Protein AF-A0A0C9Z1J7-F1 (afdb_monomer_lite)

pLDDT: mean 81.44, std 18.55, range [34.88, 98.44]

Secondary structure (DSSP, 8-state):
---------------EEEPPPGGG-PPPEEE-TTTTTS--GGG-PPPPS-TTTTSSSHHHHHHHHHHHHTT--HHHHHHHHHHHHHHHTTS------SHHHHHHHHHHHHHHHS---SSS----

Organism: NCBI:txid765257

Radius of gyration: 31.37 Å; chains: 1; bounding box: 55×45×112 Å

Foldseek 3Di:
DDDDPPPPPPPQAQPDWDDDDPVVPDDIDTHHPVCPPPPDPVPPPDPDPCPQPPDPDPVVSVLVVCCVVVVPDPVRSVVVVVVVVCVVVVVDDDPQDDDVSVVVVVVVVVVVPDPPPPDDDDDD

Sequence (124 aa):
MTAIAASCSTNHPHDFKTEFHPCSKCSTLYQSFEDFGQQNPEHIMAPDSEPWHPFASEGNYIFAMITVEAGLSSTQVDTLLMLVHCIGKGTVSITLVNDAGLHTALDRAASQLTPVSCLFQVCF

Structure (mmCIF, N/CA/C/O backbone):
data_AF-A0A0C9Z1J7-F1
#
_entry.id   AF-A0A0C9Z1J7-F1
#
loop_
_atom_site.group_PDB
_atom_site.id
_atom_site.type_symbol
_atom_site.label_atom_id
_atom_site.label_alt_id
_atom_site.label_comp_id
_atom_site.label_asym_id
_atom_site.label_entity_id
_atom_site.label_seq_id
_atom_site.pdbx_PDB_ins_code
_atom_site.Cartn_x
_atom_site.Cartn_y
_atom_site.Cartn_z
_atom_site.occupancy
_atom_site.B_iso_or_equiv
_atom_site.auth_seq_id
_atom_site.auth_comp_id
_atom_site.auth_asym_id
_atom_site.auth_atom_id
_atom_site.pdbx_PDB_model_num
ATOM 1 N N . MET A 1 1 ? 4.454 5.383 -76.097 1.00 35.66 1 MET A N 1
ATOM 2 C CA . MET A 1 1 ? 5.200 6.471 -75.431 1.00 35.66 1 MET A CA 1
ATOM 3 C C . MET A 1 1 ? 4.948 6.293 -73.944 1.00 35.66 1 MET A C 1
ATOM 5 O O . MET A 1 1 ? 3.895 6.680 -73.461 1.00 35.66 1 MET A O 1
ATOM 9 N N . THR A 1 2 ? 5.814 5.543 -73.266 1.00 34.88 2 THR A N 1
ATOM 10 C CA . THR A 1 2 ? 5.597 5.111 -71.878 1.00 34.88 2 THR A CA 1
ATOM 11 C C . THR A 1 2 ? 6.545 5.918 -71.006 1.00 34.88 2 THR A C 1
ATOM 13 O O . THR A 1 2 ? 7.758 5.758 -71.117 1.00 34.88 2 THR A O 1
ATOM 16 N N . ALA A 1 3 ? 6.004 6.842 -70.215 1.00 35.56 3 ALA A N 1
ATOM 17 C CA . ALA A 1 3 ? 6.790 7.633 -69.281 1.00 35.56 3 ALA A CA 1
ATOM 18 C C . ALA A 1 3 ? 7.111 6.767 -68.058 1.00 35.56 3 ALA A C 1
ATOM 20 O O . ALA A 1 3 ? 6.219 6.372 -67.309 1.00 35.56 3 ALA A O 1
ATOM 21 N N . ILE A 1 4 ? 8.391 6.451 -67.889 1.00 44.72 4 ILE A N 1
ATOM 22 C CA . ILE A 1 4 ? 8.926 5.858 -66.669 1.00 44.72 4 ILE A CA 1
ATOM 23 C C . ILE A 1 4 ? 9.011 7.011 -65.668 1.00 44.72 4 ILE A C 1
ATOM 25 O O . ILE A 1 4 ? 9.829 7.914 -65.837 1.00 44.72 4 ILE A O 1
ATOM 29 N N . ALA A 1 5 ? 8.125 7.028 -64.672 1.00 43.41 5 ALA A N 1
ATOM 30 C CA . ALA A 1 5 ? 8.242 7.959 -63.562 1.00 43.41 5 ALA A CA 1
ATOM 31 C C . ALA A 1 5 ? 9.483 7.566 -62.755 1.00 43.41 5 ALA A C 1
ATOM 33 O O . ALA A 1 5 ? 9.513 6.517 -62.111 1.00 43.41 5 ALA A O 1
ATOM 34 N N . ALA A 1 6 ? 10.526 8.388 -62.844 1.00 44.00 6 ALA A N 1
ATOM 35 C CA . ALA A 1 6 ? 11.671 8.301 -61.960 1.00 44.00 6 ALA A CA 1
ATOM 36 C C . ALA A 1 6 ? 11.176 8.546 -60.530 1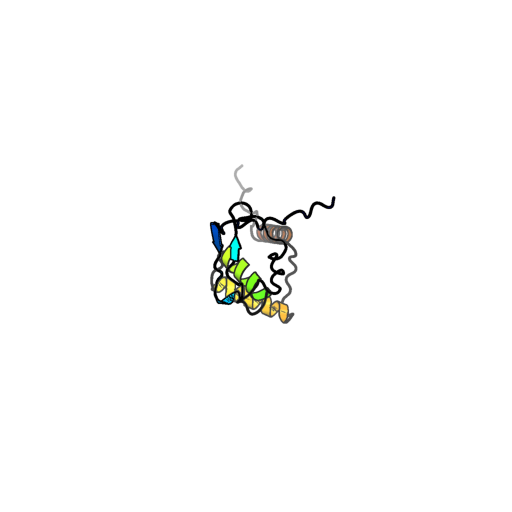.00 44.00 6 ALA A C 1
ATOM 38 O O . ALA A 1 6 ? 10.733 9.643 -60.192 1.00 44.00 6 ALA A O 1
ATOM 39 N N . SER A 1 7 ? 11.219 7.510 -59.699 1.00 50.66 7 SER A N 1
ATOM 40 C CA . SER A 1 7 ? 11.063 7.636 -58.257 1.00 50.66 7 SER A CA 1
ATOM 41 C C . SER A 1 7 ? 12.258 8.425 -57.724 1.00 50.66 7 SER A C 1
ATOM 43 O O . SER A 1 7 ? 13.352 7.883 -57.560 1.00 50.66 7 SER A O 1
ATOM 45 N N . CYS A 1 8 ? 12.061 9.727 -57.523 1.00 37.28 8 CYS A N 1
ATOM 46 C CA . CYS A 1 8 ? 13.013 10.591 -56.844 1.00 37.28 8 CYS A CA 1
ATOM 47 C C . CYS A 1 8 ? 13.191 10.084 -55.410 1.00 37.28 8 CYS A C 1
ATOM 49 O O . CYS A 1 8 ? 12.278 10.183 -54.595 1.00 37.28 8 CYS A O 1
ATOM 51 N N . SER A 1 9 ? 14.371 9.540 -55.113 1.00 53.59 9 SER A N 1
ATOM 52 C CA . SER A 1 9 ? 14.827 9.298 -53.747 1.00 53.59 9 SER A CA 1
ATOM 53 C C . SER A 1 9 ? 14.931 10.648 -53.038 1.00 53.59 9 SER A C 1
ATOM 55 O O . SER A 1 9 ? 15.894 11.389 -53.247 1.00 53.59 9 SER A O 1
ATOM 57 N N . THR A 1 10 ? 13.927 11.004 -52.241 1.00 47.38 10 THR A N 1
ATOM 58 C CA . THR A 1 10 ? 13.972 12.174 -51.363 1.00 47.38 10 THR A CA 1
ATOM 59 C C . THR A 1 10 ? 14.985 11.898 -50.256 1.00 47.38 10 THR A C 1
ATOM 61 O O . THR A 1 10 ? 14.668 11.259 -49.259 1.00 47.38 10 THR A O 1
ATOM 64 N N . ASN A 1 11 ? 16.226 12.349 -50.464 1.00 57.09 11 ASN A N 1
ATOM 65 C CA . ASN A 1 11 ? 17.230 12.492 -49.411 1.00 57.09 11 ASN A CA 1
ATOM 66 C C . ASN A 1 11 ? 16.751 13.582 -48.449 1.00 57.09 11 ASN A C 1
ATOM 68 O O . ASN A 1 11 ? 17.143 14.740 -48.585 1.00 57.09 11 ASN A O 1
ATOM 72 N N . HIS A 1 12 ? 15.850 13.231 -47.538 1.00 60.09 12 HIS A N 1
ATOM 73 C CA . HIS A 1 12 ? 15.460 14.140 -46.474 1.00 60.09 12 HIS A CA 1
ATOM 74 C C . HIS A 1 12 ? 16.530 14.062 -45.378 1.00 60.09 12 HIS A C 1
ATOM 76 O O . HIS A 1 12 ? 16.817 12.954 -44.914 1.00 60.09 12 HIS A O 1
ATOM 82 N N . PRO A 1 13 ? 17.210 15.165 -45.019 1.00 68.75 13 PRO A N 1
ATOM 83 C CA . PRO A 1 13 ? 18.182 15.140 -43.937 1.00 68.75 13 PRO A CA 1
ATOM 84 C C . PRO A 1 13 ? 17.491 14.709 -42.639 1.00 68.75 13 PRO A C 1
ATOM 86 O O . PRO A 1 13 ? 16.420 15.192 -42.287 1.00 68.75 13 PRO A O 1
ATOM 89 N N . HIS A 1 14 ? 18.098 13.759 -41.932 1.00 75.94 14 HIS A N 1
ATOM 90 C CA . HIS A 1 14 ? 17.646 13.401 -40.596 1.00 75.94 14 HIS A CA 1
ATOM 91 C C . HIS A 1 14 ? 18.050 14.519 -39.629 1.00 75.94 14 HIS A C 1
ATOM 93 O O . HIS A 1 14 ? 19.206 14.594 -39.210 1.00 75.94 14 HIS A O 1
ATOM 99 N N . ASP A 1 15 ? 17.101 15.396 -39.314 1.00 87.56 15 ASP A N 1
ATOM 100 C CA . ASP A 1 15 ? 17.290 16.566 -38.453 1.00 87.56 15 ASP A CA 1
ATOM 101 C C . ASP A 1 15 ? 17.432 16.195 -36.969 1.00 87.56 15 ASP A C 1
ATOM 103 O O . ASP A 1 15 ? 18.101 16.891 -36.202 1.00 87.56 15 ASP A O 1
ATOM 107 N N . PHE A 1 16 ? 16.835 15.074 -36.555 1.00 85.38 16 PHE A N 1
ATOM 108 C CA . PHE A 1 16 ? 16.798 14.621 -35.169 1.00 85.38 16 PHE A CA 1
ATOM 109 C C . PHE A 1 16 ? 17.398 13.228 -35.015 1.00 85.38 16 PHE A C 1
ATOM 111 O O . PHE A 1 16 ? 17.089 12.303 -35.769 1.00 85.38 16 PHE A O 1
ATOM 118 N N . LYS A 1 17 ? 18.212 13.067 -33.969 1.00 89.69 17 LYS A N 1
ATOM 119 C CA . LYS A 1 17 ? 18.724 11.780 -33.496 1.00 89.69 17 LYS A CA 1
ATOM 120 C C . LYS A 1 17 ? 18.156 11.502 -32.107 1.00 89.69 17 LYS A C 1
ATOM 122 O O . LYS A 1 17 ? 18.416 12.254 -31.172 1.00 89.69 17 LYS A O 1
ATOM 127 N N . THR A 1 18 ? 17.417 10.409 -31.967 1.00 86.56 18 THR A N 1
ATOM 128 C CA . THR A 1 18 ? 16.911 9.909 -30.687 1.00 86.56 18 THR A CA 1
ATOM 129 C C . THR A 1 18 ? 17.751 8.712 -30.258 1.00 86.56 18 THR A C 1
ATOM 131 O O . THR A 1 18 ? 17.747 7.666 -30.908 1.00 86.56 18 THR A O 1
ATOM 134 N N . GLU A 1 19 ? 18.490 8.874 -29.165 1.00 90.06 19 GLU A N 1
ATOM 135 C CA . GLU A 1 19 ? 19.235 7.795 -28.516 1.00 90.06 19 GLU A CA 1
ATOM 136 C C . GLU A 1 19 ? 18.426 7.259 -27.334 1.00 90.06 19 GLU A C 1
ATOM 138 O O . GLU A 1 19 ? 17.867 8.029 -26.552 1.00 90.06 19 GLU A O 1
ATOM 143 N N . PHE A 1 20 ? 18.360 5.937 -27.202 1.00 85.81 20 PHE A N 1
ATOM 144 C CA . PHE A 1 20 ? 17.630 5.279 -26.124 1.00 85.81 20 PHE A CA 1
ATOM 145 C C . PHE A 1 20 ? 18.578 4.783 -25.032 1.00 85.81 20 PHE A C 1
ATOM 147 O O . PHE A 1 20 ? 19.774 4.584 -25.252 1.00 85.81 20 PHE A O 1
ATOM 154 N N . HIS A 1 21 ? 18.033 4.540 -23.839 1.00 86.00 21 HIS A N 1
ATOM 155 C CA . HIS A 1 21 ? 18.801 3.960 -22.740 1.00 86.00 21 HIS A CA 1
ATOM 156 C C . HIS A 1 21 ? 19.364 2.578 -23.144 1.00 86.00 21 HIS A C 1
ATOM 158 O O . HIS A 1 21 ? 18.605 1.782 -23.707 1.00 86.00 21 HIS A O 1
ATOM 164 N N . PRO A 1 22 ? 20.626 2.223 -22.817 1.00 81.25 22 PRO A N 1
ATOM 165 C CA . PRO A 1 22 ? 21.249 0.963 -23.249 1.00 81.25 22 PRO A CA 1
ATOM 166 C C . PRO A 1 22 ? 20.443 -0.301 -22.912 1.00 81.25 22 PRO A C 1
ATOM 168 O O . PRO A 1 22 ? 20.448 -1.272 -23.664 1.00 81.25 22 PRO A O 1
ATOM 171 N N . CYS A 1 23 ? 19.701 -0.280 -21.801 1.00 77.31 23 CYS A N 1
ATOM 172 C CA . CYS A 1 23 ? 18.867 -1.408 -21.375 1.00 77.31 23 CYS A CA 1
ATOM 173 C C . CYS A 1 23 ? 17.560 -1.580 -22.173 1.00 77.31 23 CYS A C 1
ATOM 175 O O . CYS A 1 23 ? 16.935 -2.630 -22.064 1.00 77.31 23 CYS A O 1
ATOM 177 N N . SER A 1 24 ? 17.139 -0.587 -22.966 1.00 76.44 24 SER A N 1
ATOM 178 C CA . SER A 1 24 ? 15.871 -0.625 -23.719 1.00 76.44 24 SER A CA 1
ATOM 179 C C . SER A 1 24 ? 15.900 -1.559 -24.932 1.00 76.44 24 SER A C 1
ATOM 181 O O . SER A 1 24 ? 14.848 -1.945 -25.427 1.00 76.44 24 SER A O 1
ATOM 183 N N . LYS A 1 25 ? 17.097 -1.924 -25.422 1.00 77.31 25 LYS A N 1
ATOM 184 C CA . LYS A 1 25 ? 17.317 -2.653 -26.689 1.00 77.31 25 LYS A CA 1
ATOM 185 C C . LYS A 1 25 ? 16.746 -1.950 -27.933 1.00 77.31 25 LYS A C 1
ATOM 187 O O . LYS A 1 25 ? 16.761 -2.534 -29.016 1.00 77.31 25 LYS A O 1
ATOM 192 N N . CYS A 1 26 ? 16.289 -0.706 -27.806 1.00 76.69 26 CYS A N 1
ATOM 193 C CA . CYS A 1 26 ? 15.849 0.103 -28.931 1.00 76.69 26 CYS A CA 1
ATOM 194 C C . CYS A 1 26 ? 17.066 0.617 -29.706 1.00 76.69 26 CYS A C 1
ATOM 196 O O . CYS A 1 26 ? 18.055 1.062 -29.121 1.00 76.69 26 CYS A O 1
ATOM 198 N N . SER A 1 27 ? 16.994 0.553 -31.035 1.00 81.44 27 SER A N 1
ATOM 199 C CA . SER A 1 27 ? 18.027 1.127 -31.898 1.00 81.44 27 SER A CA 1
ATOM 200 C C . SER A 1 27 ? 17.878 2.642 -31.977 1.00 81.44 27 SER A C 1
ATOM 202 O O . SER A 1 27 ? 16.765 3.160 -31.932 1.00 81.44 27 SER A O 1
ATOM 204 N N . THR A 1 28 ? 19.000 3.349 -32.118 1.00 86.50 28 THR A N 1
ATOM 205 C CA . THR A 1 28 ? 19.011 4.793 -32.374 1.00 86.50 28 THR A CA 1
ATOM 206 C C . THR A 1 28 ? 18.131 5.123 -33.568 1.00 86.50 28 THR A C 1
ATOM 208 O O . THR A 1 28 ? 18.237 4.493 -34.621 1.00 86.50 28 THR A O 1
ATOM 211 N N . LEU A 1 29 ? 17.291 6.134 -33.401 1.00 86.25 29 LEU A N 1
ATOM 212 C CA . LEU A 1 29 ? 16.280 6.501 -34.372 1.00 86.25 29 LEU A CA 1
ATOM 213 C C . LEU A 1 29 ? 16.590 7.885 -34.949 1.00 86.25 29 LEU A C 1
ATOM 215 O O . LEU A 1 29 ? 16.957 8.808 -34.224 1.00 86.25 29 LEU A O 1
ATOM 219 N N . TYR A 1 30 ? 16.482 8.001 -36.269 1.00 87.19 30 TYR A N 1
ATOM 220 C CA . TYR A 1 30 ? 16.797 9.206 -37.028 1.00 87.19 30 TYR A CA 1
ATOM 221 C C . TYR A 1 30 ? 15.529 9.695 -37.726 1.00 87.19 30 TYR A C 1
ATOM 223 O O . TYR A 1 30 ? 14.924 8.948 -38.490 1.00 87.19 30 TYR A O 1
ATOM 231 N N . GLN A 1 31 ? 15.118 10.930 -37.451 1.00 87.25 31 GLN A N 1
ATOM 232 C CA . GLN A 1 31 ? 13.863 11.518 -37.933 1.00 87.25 31 GLN A CA 1
ATOM 233 C C . GLN A 1 31 ? 14.125 12.859 -38.605 1.00 87.25 31 GLN A C 1
ATOM 235 O O . GLN A 1 31 ? 15.067 13.560 -38.238 1.00 87.25 31 GLN A O 1
ATOM 240 N N . SER A 1 32 ? 13.284 13.217 -39.568 1.00 87.81 32 SER A N 1
ATOM 241 C CA . SER A 1 32 ? 13.170 14.593 -40.047 1.00 87.81 32 SER A CA 1
ATOM 242 C C . SER A 1 32 ? 12.348 15.446 -39.083 1.00 87.81 32 SER A C 1
ATOM 244 O O . SER A 1 32 ? 11.719 14.928 -38.156 1.00 87.81 32 SER A O 1
ATOM 246 N N . PHE A 1 33 ? 12.315 16.755 -39.315 1.00 83.62 33 PHE A N 1
ATOM 247 C CA . PHE A 1 33 ? 11.431 17.658 -38.586 1.00 83.62 33 PHE A CA 1
ATOM 248 C C . PHE A 1 33 ? 9.940 17.313 -38.705 1.00 83.62 33 PHE A C 1
ATOM 250 O O . PHE A 1 33 ? 9.226 17.400 -37.710 1.00 83.62 33 PHE A O 1
ATOM 257 N N . GLU A 1 34 ? 9.462 16.902 -39.878 1.00 84.31 34 GLU A N 1
ATOM 258 C CA . GLU A 1 34 ? 8.045 16.586 -40.104 1.00 84.31 34 GLU A CA 1
ATOM 259 C C . GLU A 1 34 ? 7.592 15.309 -39.383 1.00 84.31 34 GLU A C 1
ATOM 261 O O . GLU A 1 34 ? 6.436 15.220 -38.957 1.00 84.31 34 GLU A O 1
ATOM 266 N N . ASP A 1 35 ? 8.503 14.345 -39.232 1.00 79.62 35 ASP A N 1
ATOM 267 C CA . ASP A 1 35 ? 8.242 13.061 -38.576 1.00 79.62 35 ASP A CA 1
ATOM 268 C C . ASP A 1 35 ? 8.428 13.152 -37.052 1.00 79.62 35 ASP A C 1
ATOM 270 O O . ASP A 1 35 ? 7.804 12.408 -36.291 1.00 79.62 35 ASP A O 1
ATOM 274 N N . PHE A 1 36 ? 9.263 14.085 -36.580 1.00 79.50 36 PHE A N 1
ATOM 275 C CA . PHE A 1 36 ? 9.582 14.227 -35.165 1.00 79.50 36 PHE A CA 1
ATOM 276 C C . PHE A 1 36 ? 8.349 14.620 -34.336 1.00 79.50 36 PHE A C 1
ATOM 278 O O . PHE A 1 36 ? 7.761 15.688 -34.496 1.00 79.50 36 PHE A O 1
ATOM 285 N N . GLY A 1 37 ? 7.968 13.750 -33.399 1.00 73.75 37 GLY A N 1
ATOM 286 C CA . GLY A 1 37 ? 6.796 13.942 -32.540 1.00 73.75 37 GLY A CA 1
ATOM 287 C C . GLY A 1 37 ? 5.502 13.354 -33.105 1.00 73.75 37 GLY A C 1
ATOM 288 O O . GLY A 1 37 ? 4.509 13.284 -32.377 1.00 73.75 37 GLY A O 1
ATOM 289 N N . GLN A 1 38 ? 5.508 12.852 -34.344 1.00 75.44 38 GLN A N 1
ATOM 290 C CA . GLN A 1 38 ? 4.458 11.945 -34.793 1.00 75.44 38 GLN A CA 1
ATOM 291 C C . GLN A 1 38 ? 4.672 10.600 -34.101 1.00 75.44 38 GLN A C 1
ATOM 293 O O . GLN A 1 38 ? 5.746 10.005 -34.178 1.00 75.44 38 GLN A O 1
ATOM 298 N N . GLN A 1 39 ? 3.667 10.121 -33.365 1.00 60.44 39 GLN A N 1
ATOM 299 C CA . GLN A 1 39 ? 3.747 8.786 -32.784 1.00 60.44 39 GLN A CA 1
ATOM 300 C C . GLN A 1 39 ? 3.749 7.768 -33.922 1.00 60.44 39 GLN A C 1
ATOM 302 O O . GLN A 1 39 ? 2.699 7.480 -34.493 1.00 60.44 39 GLN A O 1
ATOM 307 N N . ASN A 1 40 ? 4.931 7.250 -34.269 1.00 62.06 40 ASN A N 1
ATOM 308 C CA . ASN A 1 40 ? 5.044 6.149 -35.212 1.00 62.06 40 ASN A CA 1
ATOM 309 C C . ASN A 1 40 ? 4.249 4.957 -34.639 1.00 62.06 40 ASN A C 1
ATOM 311 O O . ASN A 1 40 ? 4.594 4.490 -33.549 1.00 62.06 40 ASN A O 1
ATOM 315 N N . PRO A 1 41 ? 3.213 4.447 -35.333 1.00 56.94 41 PRO A N 1
ATOM 316 C CA . PRO A 1 41 ? 2.455 3.282 -34.883 1.00 56.94 41 PRO A CA 1
ATOM 317 C C . PRO A 1 41 ? 3.337 2.047 -34.658 1.00 56.94 41 PRO A C 1
ATOM 319 O O . PRO A 1 41 ? 3.015 1.211 -33.819 1.00 56.94 41 PRO A O 1
ATOM 322 N N . GLU A 1 42 ? 4.475 1.947 -35.356 1.00 56.69 42 GLU A N 1
ATOM 323 C CA . GLU A 1 42 ? 5.457 0.871 -35.158 1.00 56.69 42 GLU A CA 1
ATOM 324 C C . GLU A 1 42 ? 6.225 0.985 -33.830 1.00 56.69 42 GLU A C 1
ATOM 326 O O . GLU A 1 42 ? 6.831 0.016 -33.380 1.00 56.69 42 GLU A O 1
ATOM 331 N N . HIS A 1 43 ? 6.180 2.151 -33.177 1.00 56.94 43 HIS A N 1
ATOM 332 C CA . HIS A 1 43 ? 6.786 2.421 -31.873 1.00 56.94 43 HIS A CA 1
ATOM 333 C C . HIS A 1 43 ? 5.731 2.602 -30.770 1.00 56.94 43 HIS A C 1
ATOM 335 O O . HIS A 1 43 ? 5.984 3.224 -29.737 1.00 56.94 43 HIS A O 1
ATOM 341 N N . ILE A 1 44 ? 4.536 2.036 -30.954 1.00 60.09 44 ILE A N 1
ATOM 342 C CA . ILE A 1 44 ? 3.674 1.727 -29.816 1.00 60.09 44 ILE A CA 1
ATOM 343 C C . ILE A 1 44 ? 4.333 0.535 -29.129 1.00 60.09 44 ILE A C 1
ATOM 345 O O . ILE A 1 44 ? 4.159 -0.613 -29.540 1.00 60.09 44 ILE A O 1
ATOM 349 N N . MET A 1 45 ? 5.163 0.813 -28.119 1.00 66.50 45 MET A N 1
ATOM 350 C CA . MET A 1 45 ? 5.672 -0.250 -27.261 1.00 66.50 45 MET A CA 1
ATOM 351 C C . MET A 1 45 ? 4.473 -1.026 -26.722 1.00 66.50 45 MET A C 1
ATOM 353 O O . MET A 1 45 ? 3.475 -0.428 -26.309 1.00 66.50 45 MET A O 1
ATOM 357 N N . ALA A 1 46 ? 4.558 -2.357 -26.766 1.00 72.25 46 ALA A N 1
ATOM 358 C CA . ALA A 1 46 ? 3.556 -3.188 -26.121 1.00 72.25 46 ALA A CA 1
ATOM 359 C C . ALA A 1 46 ? 3.397 -2.703 -24.667 1.00 72.25 46 ALA A C 1
ATOM 361 O O . ALA A 1 46 ? 4.419 -2.402 -24.039 1.00 72.25 46 ALA A O 1
ATOM 362 N N . PRO A 1 47 ? 2.160 -2.582 -24.149 1.00 72.81 47 PRO A N 1
ATOM 363 C CA . PRO A 1 47 ? 1.945 -2.226 -22.756 1.00 72.81 47 PRO A CA 1
ATOM 364 C C . PRO A 1 47 ? 2.827 -3.098 -21.867 1.00 72.81 47 PRO A C 1
ATOM 366 O O . PRO A 1 47 ? 2.855 -4.318 -22.050 1.00 72.81 47 PRO A O 1
ATOM 369 N N . ASP A 1 48 ? 3.570 -2.466 -20.957 1.00 79.06 48 ASP A N 1
ATOM 370 C CA . ASP A 1 48 ? 4.384 -3.198 -19.994 1.00 79.06 48 ASP A CA 1
ATOM 371 C C . ASP A 1 48 ? 3.470 -4.157 -19.228 1.00 79.06 48 ASP A C 1
ATOM 373 O O . ASP A 1 48 ? 2.466 -3.740 -18.644 1.00 79.06 48 ASP A O 1
ATOM 377 N N . SER A 1 49 ? 3.782 -5.450 -19.295 1.00 83.31 49 SER A N 1
ATOM 378 C CA . SER A 1 49 ? 2.995 -6.477 -18.624 1.00 83.31 49 SER A CA 1
ATOM 379 C C . SER A 1 49 ? 3.141 -6.410 -17.106 1.00 83.31 49 SER A C 1
ATOM 381 O O . SER A 1 49 ? 2.279 -6.933 -16.407 1.00 83.31 49 SER A O 1
ATOM 383 N N . GLU A 1 50 ? 4.216 -5.797 -16.597 1.00 87.81 50 GLU A N 1
ATOM 384 C CA . GLU A 1 50 ? 4.543 -5.762 -15.170 1.00 87.81 50 GLU A CA 1
ATOM 385 C C . GLU A 1 50 ? 5.043 -4.371 -14.727 1.00 87.81 50 GLU A C 1
ATOM 387 O O . GLU A 1 50 ? 6.170 -4.236 -14.234 1.00 87.81 50 GLU A O 1
ATOM 392 N N . PRO A 1 51 ? 4.193 -3.326 -14.813 1.00 88.31 51 PRO A N 1
ATOM 393 C CA . PRO A 1 51 ? 4.576 -1.940 -14.516 1.00 88.31 51 PRO A CA 1
ATOM 394 C C . PRO A 1 51 ? 4.984 -1.710 -13.051 1.00 88.31 51 PRO A C 1
ATOM 396 O O . PRO A 1 51 ? 5.494 -0.648 -12.702 1.00 88.31 51 PRO A O 1
ATOM 399 N N . TRP A 1 52 ? 4.752 -2.693 -12.176 1.00 92.75 52 TRP A N 1
ATOM 400 C CA . TRP A 1 52 ? 5.124 -2.656 -10.763 1.00 92.75 52 TRP A CA 1
ATOM 401 C C . TRP A 1 52 ? 6.593 -3.009 -10.497 1.00 92.75 52 TRP A C 1
ATOM 403 O O . TRP A 1 52 ? 7.003 -3.012 -9.339 1.00 92.75 52 TRP A O 1
ATOM 413 N N . HIS A 1 53 ? 7.419 -3.316 -11.501 1.00 89.50 53 HIS A N 1
ATOM 414 C CA . HIS A 1 53 ? 8.860 -3.475 -11.271 1.00 89.50 53 HIS A CA 1
ATOM 415 C C . HIS A 1 53 ? 9.483 -2.175 -10.714 1.00 89.50 53 HIS A C 1
ATOM 417 O O . HIS A 1 53 ? 9.124 -1.082 -11.152 1.00 89.50 53 HIS A O 1
ATOM 423 N N . PRO A 1 54 ? 10.419 -2.247 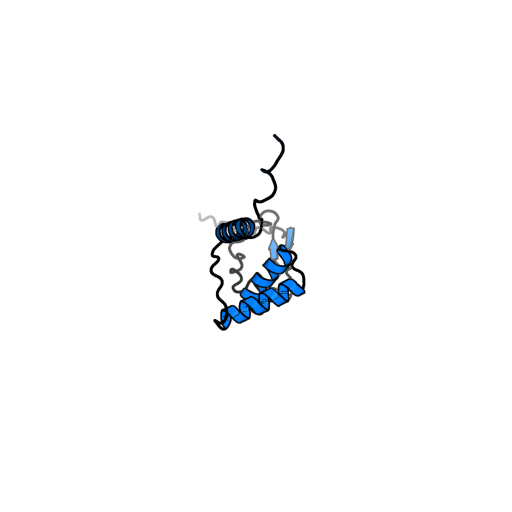-9.744 1.00 92.25 54 PRO A N 1
ATOM 424 C CA . PRO A 1 54 ? 11.161 -3.425 -9.277 1.00 92.25 54 PRO A CA 1
ATOM 425 C C . PRO A 1 54 ? 10.515 -4.183 -8.099 1.00 92.25 54 PRO A C 1
ATOM 427 O O . PRO A 1 54 ? 11.184 -4.987 -7.448 1.00 92.25 54 PRO A O 1
ATOM 430 N N . PHE A 1 55 ? 9.251 -3.927 -7.761 1.00 94.56 55 PHE A N 1
ATOM 431 C CA . PHE A 1 55 ? 8.592 -4.644 -6.672 1.00 94.56 55 PHE A CA 1
ATOM 432 C C . PHE A 1 55 ? 8.338 -6.105 -7.059 1.00 94.56 55 PHE A C 1
ATOM 434 O O . PHE A 1 55 ? 7.947 -6.411 -8.180 1.00 94.56 55 PHE A O 1
ATOM 441 N N . ALA A 1 56 ? 8.513 -7.018 -6.098 1.00 94.19 56 ALA A N 1
ATOM 442 C CA . ALA A 1 56 ? 8.307 -8.454 -6.315 1.00 94.19 56 ALA A CA 1
ATOM 443 C C . ALA A 1 56 ? 6.846 -8.837 -6.631 1.00 94.19 56 ALA A C 1
ATOM 445 O O . ALA A 1 56 ? 6.582 -9.960 -7.054 1.00 94.19 56 ALA A O 1
ATOM 446 N N . SER A 1 57 ? 5.893 -7.937 -6.379 1.00 95.19 57 SER A N 1
ATOM 447 C CA . SER A 1 57 ? 4.481 -8.115 -6.707 1.00 95.19 57 SER A CA 1
ATOM 448 C C . SER A 1 57 ? 3.788 -6.765 -6.866 1.00 95.19 57 SER A C 1
ATOM 45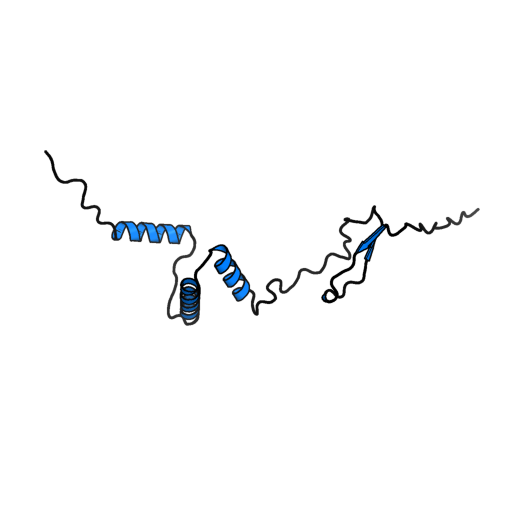0 O O . SER A 1 57 ? 4.175 -5.776 -6.235 1.00 95.19 57 SER A O 1
ATOM 452 N N . GLU A 1 58 ? 2.708 -6.748 -7.645 1.00 95.56 58 GLU A N 1
ATOM 453 C CA . GLU A 1 58 ? 1.821 -5.589 -7.769 1.00 95.56 58 GLU A CA 1
ATOM 454 C C . GLU A 1 58 ? 1.255 -5.158 -6.406 1.00 95.56 58 GLU A C 1
ATOM 456 O O . GLU A 1 58 ? 1.208 -3.972 -6.090 1.00 95.56 58 GLU A O 1
ATOM 461 N N . GLY A 1 59 ? 0.912 -6.121 -5.541 1.00 96.31 59 GLY A N 1
ATOM 462 C CA . GLY A 1 59 ? 0.429 -5.839 -4.188 1.00 96.31 59 GLY A CA 1
ATOM 463 C C . GLY A 1 59 ? 1.440 -5.063 -3.336 1.00 96.31 59 GLY A C 1
ATOM 464 O O . GLY A 1 59 ? 1.055 -4.131 -2.633 1.00 96.31 59 GLY A O 1
ATOM 465 N N . ASN A 1 60 ? 2.734 -5.386 -3.438 1.00 96.44 60 ASN A N 1
ATOM 466 C CA . ASN A 1 60 ? 3.788 -4.646 -2.738 1.00 96.44 60 ASN A CA 1
ATOM 467 C C . ASN A 1 60 ? 3.940 -3.221 -3.286 1.00 96.44 60 ASN A C 1
ATOM 469 O O . ASN A 1 60 ? 4.161 -2.294 -2.508 1.00 96.44 60 ASN A O 1
ATOM 473 N N . TYR A 1 61 ? 3.796 -3.044 -4.601 1.00 96.69 61 TYR A N 1
ATOM 474 C CA . TYR A 1 61 ? 3.810 -1.729 -5.239 1.00 96.69 61 TYR A CA 1
ATOM 475 C C . TYR A 1 61 ? 2.635 -0.860 -4.777 1.00 96.69 61 TYR A C 1
ATOM 477 O O . TYR A 1 61 ? 2.851 0.257 -4.308 1.00 96.69 61 TYR A O 1
ATOM 485 N N . ILE A 1 62 ? 1.408 -1.385 -4.826 1.00 96.94 62 ILE A N 1
ATOM 486 C CA . ILE A 1 62 ? 0.203 -0.667 -4.385 1.00 96.94 62 ILE A CA 1
ATOM 487 C C . ILE A 1 62 ? 0.306 -0.312 -2.897 1.00 96.94 62 ILE A C 1
ATOM 489 O O . ILE A 1 62 ? 0.036 0.823 -2.507 1.00 96.94 62 ILE A O 1
ATOM 493 N N . PHE A 1 63 ? 0.747 -1.253 -2.057 1.00 97.12 63 PHE A N 1
ATOM 494 C CA . PHE A 1 63 ? 0.935 -1.003 -0.629 1.00 97.12 63 PHE A CA 1
ATOM 495 C C . PHE A 1 63 ? 1.954 0.118 -0.369 1.00 97.12 63 PHE A C 1
ATOM 497 O O . PHE A 1 63 ? 1.701 1.011 0.444 1.00 97.12 63 PHE A O 1
ATOM 504 N N . ALA A 1 64 ? 3.090 0.100 -1.074 1.00 96.88 64 ALA A N 1
ATOM 505 C CA . ALA A 1 64 ? 4.111 1.138 -0.967 1.00 96.88 64 ALA A CA 1
ATOM 506 C C . ALA A 1 64 ? 3.597 2.502 -1.453 1.00 96.88 64 ALA A C 1
ATOM 508 O O . ALA A 1 64 ? 3.842 3.510 -0.793 1.00 96.88 64 ALA A O 1
ATOM 509 N N . MET A 1 65 ? 2.845 2.532 -2.557 1.00 97.12 65 MET A N 1
ATOM 510 C CA . MET A 1 65 ? 2.230 3.747 -3.092 1.00 97.12 65 MET A CA 1
ATOM 511 C C . MET A 1 65 ? 1.314 4.405 -2.057 1.00 97.12 65 MET A C 1
ATOM 513 O O . MET A 1 65 ? 1.539 5.559 -1.704 1.00 97.12 65 MET A O 1
ATOM 517 N N . ILE A 1 66 ? 0.356 3.655 -1.500 1.00 97.62 66 ILE A N 1
ATOM 518 C CA . ILE A 1 66 ? -0.584 4.164 -0.488 1.00 97.62 66 ILE A CA 1
ATOM 519 C C . ILE A 1 66 ? 0.167 4.637 0.761 1.00 97.62 66 ILE A C 1
ATOM 521 O O . ILE A 1 66 ? -0.160 5.673 1.333 1.00 97.62 66 ILE A O 1
ATOM 525 N N . THR A 1 67 ? 1.193 3.893 1.180 1.00 98.06 67 THR A N 1
ATOM 526 C CA . THR A 1 67 ? 2.022 4.241 2.343 1.00 98.06 67 THR A CA 1
ATOM 527 C C . THR A 1 67 ? 2.696 5.602 2.175 1.00 98.06 67 THR A C 1
ATOM 529 O O . THR A 1 67 ? 2.675 6.416 3.100 1.00 98.06 67 THR A O 1
ATOM 532 N N . VAL A 1 68 ? 3.285 5.851 1.002 1.00 97.50 68 VAL A N 1
ATOM 533 C CA . VAL A 1 68 ? 3.963 7.113 0.684 1.00 97.50 68 VAL A CA 1
ATOM 534 C C . VAL A 1 68 ? 2.954 8.244 0.511 1.00 97.50 68 VAL A C 1
ATOM 536 O O . VAL A 1 68 ? 3.149 9.314 1.082 1.00 97.50 68 VAL A O 1
ATOM 539 N N . GLU A 1 69 ? 1.869 8.009 -0.227 1.00 98.12 69 GLU A N 1
ATOM 540 C CA . GLU A 1 69 ? 0.830 9.009 -0.491 1.00 98.12 69 GLU A CA 1
ATOM 541 C C . GLU A 1 69 ? 0.141 9.477 0.797 1.00 98.12 69 GLU A C 1
ATOM 543 O O . GLU A 1 69 ? -0.042 10.675 1.005 1.00 98.12 69 GLU A O 1
ATOM 548 N N . ALA A 1 70 ? -0.168 8.549 1.706 1.00 97.56 70 ALA A N 1
ATOM 549 C CA . ALA A 1 70 ? -0.763 8.860 3.003 1.00 97.56 70 ALA A CA 1
ATOM 550 C C . ALA A 1 70 ? 0.257 9.340 4.054 1.00 97.56 70 ALA A C 1
ATOM 552 O O . ALA A 1 70 ? -0.139 9.702 5.163 1.00 97.56 70 ALA A O 1
ATOM 553 N N . GLY A 1 71 ? 1.559 9.329 3.742 1.00 98.06 71 GLY A N 1
ATOM 554 C CA . GLY A 1 71 ? 2.616 9.759 4.660 1.00 98.06 71 GLY A CA 1
ATOM 555 C C . GLY A 1 71 ? 2.678 8.937 5.950 1.00 98.06 71 GLY A C 1
ATOM 556 O O . GLY A 1 71 ? 2.901 9.496 7.026 1.00 98.06 71 GLY A O 1
ATOM 557 N N . LEU A 1 72 ? 2.443 7.622 5.869 1.00 98.25 72 LEU A N 1
ATOM 558 C CA . LEU A 1 72 ? 2.411 6.764 7.054 1.00 98.25 72 LEU A CA 1
ATOM 559 C C . LEU A 1 72 ? 3.799 6.654 7.702 1.00 98.25 72 LEU A C 1
ATOM 561 O O . LEU A 1 72 ? 4.824 6.497 7.040 1.00 98.25 72 LEU A O 1
ATOM 565 N N . SER A 1 73 ? 3.821 6.676 9.032 1.00 98.31 73 SER A N 1
ATOM 566 C CA . SER A 1 73 ? 5.011 6.376 9.832 1.00 98.31 73 SER A CA 1
ATOM 567 C C . SER A 1 73 ? 5.363 4.886 9.793 1.00 98.31 73 SER A C 1
ATOM 569 O O . SER A 1 73 ? 4.500 4.040 9.554 1.00 98.31 73 SER A O 1
ATOM 571 N N . SER A 1 74 ? 6.610 4.541 10.128 1.00 97.75 74 SER A N 1
ATOM 572 C CA . SER A 1 74 ? 7.055 3.141 10.213 1.00 97.75 74 SER A CA 1
ATOM 573 C C . SER A 1 74 ? 6.165 2.294 11.130 1.00 97.75 74 SER A C 1
ATOM 575 O O . SER A 1 74 ? 5.753 1.204 10.754 1.00 97.75 74 SER A O 1
ATOM 577 N N . THR A 1 75 ? 5.768 2.828 12.289 1.00 98.44 75 THR A N 1
ATOM 578 C CA . THR A 1 75 ? 4.874 2.130 13.225 1.00 98.44 75 THR A CA 1
ATOM 579 C C . THR A 1 75 ? 3.496 1.849 12.617 1.00 98.44 75 THR A C 1
ATOM 581 O O . THR A 1 75 ? 2.922 0.781 12.841 1.00 98.44 75 THR A O 1
ATOM 584 N N . GLN A 1 76 ? 2.945 2.791 11.845 1.00 98.44 76 GLN A N 1
ATOM 585 C CA . GLN A 1 76 ? 1.666 2.595 11.153 1.00 98.44 76 GLN A CA 1
ATOM 586 C C . GLN A 1 76 ? 1.793 1.544 10.046 1.00 98.44 76 GLN A C 1
ATOM 588 O O . GLN A 1 76 ? 0.906 0.702 9.915 1.00 98.44 76 GLN A O 1
ATOM 593 N N . VAL A 1 77 ? 2.908 1.546 9.310 1.00 98.38 77 VAL A N 1
ATOM 594 C CA . VAL A 1 77 ? 3.219 0.536 8.288 1.00 98.38 77 VAL A CA 1
ATOM 595 C C . VAL A 1 77 ? 3.287 -0.863 8.898 1.00 98.38 77 VAL A C 1
ATOM 597 O O . VAL A 1 77 ? 2.590 -1.762 8.428 1.00 98.38 77 VAL A O 1
ATOM 600 N N . ASP A 1 78 ? 4.043 -1.044 9.983 1.00 98.38 78 ASP A N 1
ATOM 601 C CA . ASP A 1 78 ? 4.175 -2.339 10.664 1.00 98.38 78 ASP A CA 1
ATOM 602 C C . ASP A 1 78 ? 2.824 -2.842 11.191 1.00 98.38 78 ASP A C 1
ATOM 604 O O . ASP A 1 78 ? 2.472 -4.016 11.043 1.00 98.38 78 ASP A O 1
ATOM 608 N N . THR A 1 79 ? 2.026 -1.936 11.761 1.00 98.19 79 THR A N 1
ATOM 609 C CA . THR A 1 79 ? 0.685 -2.254 12.269 1.00 98.19 79 THR A CA 1
ATOM 610 C C . THR A 1 79 ? -0.249 -2.691 11.140 1.00 98.19 79 THR A C 1
ATOM 612 O O . THR A 1 79 ? -1.002 -3.658 11.295 1.00 98.19 79 THR A O 1
ATOM 615 N N . LEU A 1 80 ? -0.194 -2.017 9.988 1.00 97.50 80 LEU A N 1
ATOM 616 C CA . LEU A 1 80 ? -1.019 -2.351 8.831 1.00 97.50 80 LEU A CA 1
ATOM 617 C C . LEU A 1 80 ? -0.598 -3.688 8.205 1.00 97.50 80 LEU A C 1
ATOM 619 O O . LEU A 1 80 ? -1.461 -4.509 7.898 1.00 97.50 80 LEU A O 1
ATOM 623 N N . LEU A 1 81 ? 0.706 -3.958 8.090 1.00 97.81 81 LEU A N 1
ATOM 624 C CA . LEU A 1 81 ? 1.222 -5.252 7.628 1.00 97.81 81 LEU A CA 1
ATOM 625 C C . LEU A 1 81 ? 0.778 -6.397 8.542 1.00 97.81 81 LEU A C 1
ATOM 627 O O . LEU A 1 81 ? 0.322 -7.436 8.059 1.00 97.81 81 LEU A O 1
ATOM 631 N N . MET A 1 82 ? 0.851 -6.202 9.862 1.00 98.06 82 MET A N 1
ATOM 632 C CA . MET A 1 82 ? 0.351 -7.175 10.832 1.00 98.06 82 MET A CA 1
ATOM 633 C C . MET A 1 82 ? -1.148 -7.440 10.631 1.00 98.06 82 MET A C 1
ATOM 635 O O . MET A 1 82 ? -1.565 -8.599 10.624 1.00 98.06 82 MET A O 1
ATOM 639 N N . LEU A 1 83 ? -1.957 -6.392 10.439 1.00 97.69 83 LEU A N 1
ATOM 640 C CA . LEU A 1 83 ? -3.394 -6.518 10.191 1.00 97.69 83 LEU A CA 1
ATOM 641 C C . LEU A 1 83 ? -3.685 -7.305 8.906 1.00 97.69 83 LEU A C 1
ATOM 643 O O . LEU A 1 83 ? -4.469 -8.252 8.948 1.00 97.69 83 LEU A O 1
ATOM 647 N N . VAL A 1 84 ? -3.017 -6.978 7.795 1.00 96.31 84 VAL A N 1
ATOM 648 C CA . VAL A 1 84 ? -3.141 -7.701 6.514 1.00 96.31 84 VAL A CA 1
ATOM 649 C C . VAL A 1 84 ? -2.772 -9.175 6.680 1.00 96.31 84 VAL A C 1
ATOM 651 O O . VAL A 1 84 ? -3.495 -10.054 6.213 1.00 96.31 84 VAL A O 1
ATOM 654 N N . HIS A 1 85 ? -1.694 -9.471 7.405 1.00 96.94 85 HIS A N 1
ATOM 655 C CA . HIS A 1 85 ? -1.287 -10.844 7.690 1.00 96.94 85 HIS A CA 1
ATOM 656 C C . HIS A 1 85 ? -2.315 -11.597 8.556 1.00 96.94 85 HIS A C 1
ATOM 658 O O . HIS A 1 85 ? -2.614 -12.760 8.282 1.00 96.94 85 HIS A O 1
ATOM 664 N N . CYS A 1 86 ? -2.903 -10.954 9.569 1.00 97.75 86 CYS A N 1
ATOM 665 C CA . CYS A 1 86 ? -3.985 -11.537 10.372 1.00 97.75 86 CYS A CA 1
ATOM 666 C C . CYS A 1 86 ? -5.244 -11.820 9.538 1.00 97.75 86 CYS A C 1
ATOM 668 O O . CYS A 1 86 ? -5.854 -12.879 9.689 1.00 97.75 86 CYS A O 1
ATOM 670 N N . ILE A 1 87 ? -5.599 -10.922 8.616 1.00 96.88 87 ILE A N 1
ATOM 671 C CA . ILE A 1 87 ? -6.701 -11.132 7.665 1.00 96.88 87 ILE A CA 1
ATOM 672 C C . ILE A 1 87 ? -6.396 -12.318 6.748 1.00 96.88 87 ILE A C 1
ATOM 674 O O . ILE A 1 87 ? -7.234 -13.204 6.604 1.00 96.88 87 ILE A O 1
ATOM 678 N N . GLY A 1 88 ? -5.181 -12.398 6.197 1.00 95.62 88 GLY A N 1
ATOM 679 C CA . GLY A 1 88 ? -4.746 -13.526 5.367 1.00 95.62 88 GLY A CA 1
ATOM 680 C C . GLY A 1 88 ? -4.755 -14.870 6.106 1.00 95.62 88 GLY A C 1
ATOM 681 O O . GLY A 1 88 ? -4.997 -15.908 5.497 1.00 95.62 88 GLY A O 1
ATOM 682 N N . LYS A 1 89 ? -4.554 -14.858 7.431 1.00 96.50 89 LYS A N 1
ATOM 683 C CA . LYS A 1 89 ? -4.707 -16.032 8.307 1.00 96.50 89 LYS A CA 1
ATOM 684 C C . LYS A 1 89 ? -6.152 -16.323 8.723 1.00 96.50 89 LYS A C 1
ATOM 686 O O . LYS A 1 89 ? -6.394 -17.361 9.335 1.00 96.50 89 LYS A O 1
ATOM 691 N N . GLY A 1 90 ? -7.093 -15.4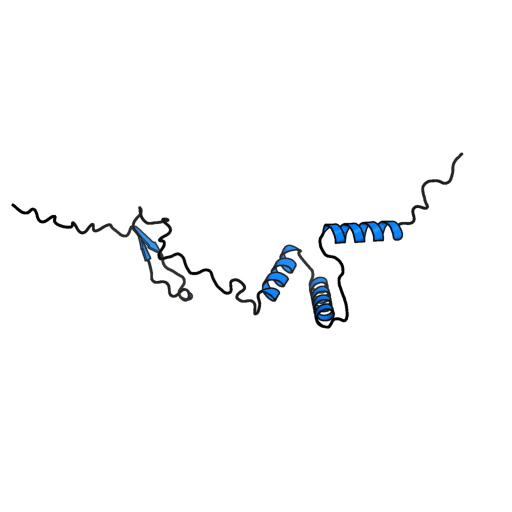24 8.444 1.00 96.19 90 GLY A N 1
ATOM 692 C CA . GLY A 1 90 ? -8.491 -15.537 8.859 1.00 96.19 90 GLY A CA 1
ATOM 693 C C . GLY A 1 90 ? -8.734 -15.307 10.354 1.00 96.19 90 GLY A C 1
ATOM 694 O O . GLY A 1 90 ? -9.793 -15.670 10.855 1.00 96.19 90 GLY A O 1
ATOM 695 N N . THR A 1 91 ? -7.779 -14.727 11.091 1.00 96.31 91 THR A N 1
ATOM 696 C CA . THR A 1 91 ? -7.934 -14.455 12.534 1.00 96.31 91 THR A CA 1
ATOM 697 C C . THR A 1 91 ? -8.666 -13.148 12.821 1.00 96.31 91 THR A C 1
ATOM 699 O O . THR A 1 91 ? -9.202 -12.970 13.912 1.00 96.31 91 THR A O 1
ATOM 702 N N . VAL A 1 92 ? -8.692 -12.230 11.853 1.00 96.06 92 VAL A N 1
ATOM 703 C CA . VAL A 1 92 ? -9.380 -10.937 11.927 1.00 96.06 92 VAL A CA 1
ATOM 704 C C . VAL A 1 92 ? -10.138 -10.711 10.623 1.00 96.06 92 VAL A C 1
ATOM 706 O O . VAL A 1 92 ? -9.658 -11.071 9.552 1.00 96.06 92 VAL A O 1
ATOM 709 N N . SER A 1 93 ? -11.304 -10.073 10.706 1.00 94.94 93 SER A N 1
ATOM 710 C CA . SER A 1 93 ? -12.076 -9.621 9.547 1.00 94.94 93 SER A CA 1
ATOM 711 C C . SER A 1 93 ? -12.367 -8.127 9.650 1.00 94.94 93 SER A C 1
ATOM 713 O O . SER A 1 93 ? -12.862 -7.669 10.681 1.00 94.94 93 SER A O 1
ATOM 715 N N . ILE A 1 94 ? -12.125 -7.380 8.573 1.00 93.12 94 ILE A N 1
ATOM 716 C CA . ILE A 1 94 ? -12.576 -5.991 8.441 1.00 93.12 94 ILE A CA 1
ATOM 717 C C . ILE A 1 94 ? -13.921 -6.001 7.715 1.00 93.12 94 ILE A C 1
ATOM 719 O O . ILE A 1 94 ? -14.023 -6.518 6.607 1.00 93.12 94 ILE A O 1
ATOM 723 N N . THR A 1 95 ? -14.953 -5.429 8.334 1.00 94.19 95 THR A N 1
ATOM 724 C CA . THR A 1 95 ? -16.304 -5.336 7.748 1.00 94.19 95 THR A CA 1
ATOM 725 C C . THR A 1 95 ? -16.571 -3.993 7.062 1.00 94.19 95 THR A C 1
ATOM 727 O O . THR A 1 95 ? -17.664 -3.775 6.546 1.00 94.19 95 THR A O 1
ATOM 730 N N . LEU A 1 96 ? -15.611 -3.065 7.100 1.00 93.81 96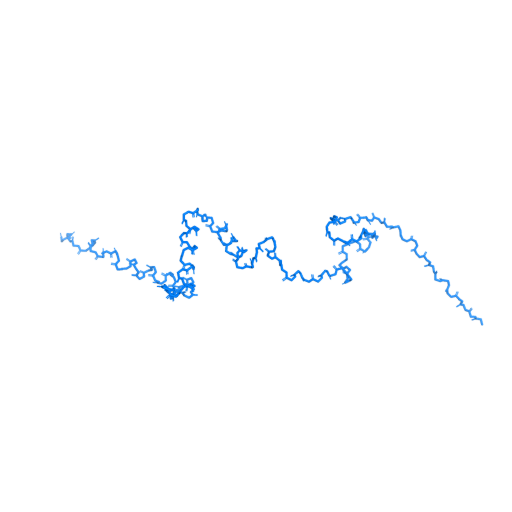 LEU A N 1
ATOM 731 C CA . LEU A 1 96 ? -15.694 -1.770 6.425 1.00 93.81 96 LEU A CA 1
ATOM 732 C C . LEU A 1 96 ? -15.456 -1.962 4.924 1.00 93.81 96 LEU A C 1
ATOM 734 O O . LEU A 1 96 ? -14.474 -2.586 4.535 1.00 93.81 96 LEU A O 1
ATOM 738 N N . VAL A 1 97 ? -16.356 -1.428 4.098 1.00 93.81 97 VAL A N 1
ATOM 739 C CA . VAL A 1 97 ? -16.361 -1.669 2.641 1.00 93.81 97 VAL A CA 1
ATOM 740 C C . VAL A 1 97 ? -15.876 -0.451 1.848 1.00 93.81 97 VAL A C 1
ATOM 742 O O . VAL A 1 97 ? -15.367 -0.598 0.743 1.00 93.81 97 VAL A O 1
ATOM 745 N N . ASN A 1 98 ? -16.040 0.758 2.389 1.00 95.12 98 ASN A N 1
ATOM 746 C CA . ASN A 1 98 ? -15.661 2.011 1.741 1.00 95.12 98 ASN A CA 1
ATOM 747 C C . ASN A 1 98 ? -15.490 3.144 2.769 1.00 95.12 98 ASN A C 1
ATOM 749 O O . ASN A 1 98 ? -15.765 2.966 3.959 1.00 95.12 98 ASN A O 1
ATOM 753 N N . ASP A 1 99 ? -15.068 4.308 2.278 1.00 95.81 99 ASP A N 1
ATOM 754 C CA . ASP A 1 99 ? -14.853 5.528 3.060 1.00 95.81 99 ASP A CA 1
ATOM 755 C C . ASP A 1 99 ? -16.116 6.006 3.803 1.00 95.81 99 ASP A C 1
ATOM 757 O O . ASP A 1 99 ? -16.084 6.231 5.011 1.00 95.81 99 ASP A O 1
ATOM 761 N N . ALA A 1 100 ? -17.274 6.039 3.134 1.00 96.50 100 ALA A N 1
ATOM 762 C CA . ALA A 1 100 ? -18.538 6.421 3.770 1.00 96.50 100 ALA A CA 1
ATOM 763 C C . ALA A 1 100 ? -18.906 5.497 4.949 1.00 96.50 100 ALA A C 1
ATOM 765 O O . ALA A 1 100 ? -19.391 5.951 5.989 1.00 96.50 100 ALA A O 1
ATOM 766 N N . GLY A 1 101 ? -18.651 4.194 4.809 1.00 96.44 101 GLY A N 1
ATOM 767 C CA . GLY A 1 101 ? -18.835 3.205 5.867 1.00 96.44 101 GLY A CA 1
ATOM 768 C C . GLY A 1 101 ? -17.867 3.405 7.032 1.00 96.44 101 GLY A C 1
ATOM 769 O O . GLY A 1 101 ? -18.276 3.264 8.186 1.00 96.44 101 GLY A O 1
ATOM 770 N N . LEU A 1 102 ? -16.615 3.777 6.750 1.00 95.38 102 LEU A N 1
ATOM 771 C CA . LEU A 1 102 ? -15.634 4.154 7.768 1.00 95.38 102 LEU A CA 1
ATOM 772 C C . LEU A 1 102 ? -16.096 5.396 8.540 1.00 95.38 102 LEU A C 1
ATOM 774 O O . LEU A 1 102 ? -16.186 5.337 9.764 1.00 95.38 102 LEU A O 1
ATOM 778 N N . HIS A 1 103 ? -16.461 6.476 7.847 1.00 96.19 103 HIS A N 1
ATOM 779 C CA . HIS A 1 103 ? -16.964 7.703 8.473 1.00 96.19 103 HIS A CA 1
ATOM 780 C C . HIS A 1 103 ? -18.205 7.444 9.330 1.00 96.19 103 HIS A C 1
ATOM 782 O O . HIS A 1 103 ? -18.244 7.835 10.492 1.00 96.19 103 HIS A O 1
ATOM 788 N N . THR A 1 104 ? -19.164 6.668 8.821 1.00 95.56 104 THR A N 1
ATOM 789 C CA . THR A 1 104 ? -20.358 6.276 9.588 1.00 95.56 104 THR A CA 1
ATOM 790 C C . THR A 1 104 ? -19.995 5.500 10.858 1.00 95.56 104 THR A C 1
ATOM 792 O O . THR A 1 104 ? -20.583 5.710 11.923 1.00 95.56 104 THR A O 1
ATOM 795 N N . ALA A 1 105 ? -19.031 4.578 10.772 1.00 95.19 105 ALA A N 1
ATOM 796 C CA . ALA A 1 105 ? -18.572 3.818 11.929 1.00 95.19 105 ALA A CA 1
ATOM 797 C C . ALA A 1 105 ? -17.885 4.718 12.968 1.00 95.19 105 ALA A C 1
ATOM 799 O O . ALA A 1 105 ? -18.108 4.529 14.168 1.00 95.19 105 ALA A O 1
ATOM 800 N N . LEU A 1 106 ? -17.104 5.702 12.514 1.00 93.88 106 LEU A N 1
ATOM 801 C CA . LEU A 1 106 ? -16.456 6.701 13.362 1.00 93.88 106 LEU A CA 1
ATOM 802 C C . LEU A 1 106 ? -17.478 7.619 14.040 1.00 93.88 106 LEU A C 1
ATOM 804 O O . LEU A 1 106 ? -17.411 7.776 15.255 1.00 93.88 106 LEU A O 1
ATOM 808 N N . ASP A 1 107 ? -18.465 8.141 13.312 1.00 93.75 107 ASP A N 1
ATOM 809 C CA . ASP A 1 107 ? -19.527 8.991 13.870 1.00 93.75 107 ASP A CA 1
ATOM 810 C C . ASP A 1 107 ? -20.325 8.250 14.943 1.00 93.75 107 ASP A C 1
ATOM 812 O O . ASP A 1 107 ? -20.589 8.768 16.033 1.00 93.75 107 ASP A O 1
ATOM 816 N N . ARG A 1 108 ? -20.656 6.981 14.678 1.00 92.44 108 ARG A N 1
ATOM 817 C CA . ARG A 1 108 ? -21.314 6.123 15.664 1.00 92.44 108 ARG A CA 1
ATOM 818 C C . ARG A 1 108 ? -20.440 5.935 16.901 1.00 92.44 108 ARG A C 1
ATOM 820 O O . ARG A 1 108 ? -20.953 6.045 18.012 1.00 92.44 108 ARG A O 1
ATOM 827 N N . ALA A 1 109 ? -19.146 5.665 16.733 1.00 92.31 109 ALA A N 1
ATOM 828 C CA . ALA A 1 109 ? -18.225 5.520 17.857 1.00 92.31 109 ALA A CA 1
ATOM 829 C C . ALA A 1 109 ? -18.121 6.822 18.667 1.00 92.31 109 ALA A C 1
ATOM 831 O O . ALA A 1 109 ? -18.244 6.791 19.889 1.00 92.31 109 ALA A O 1
ATOM 832 N N . ALA A 1 110 ? -17.997 7.969 17.998 1.00 91.00 110 ALA A N 1
ATOM 833 C CA . ALA A 1 110 ? -17.970 9.280 18.635 1.00 91.00 110 ALA A CA 1
ATOM 834 C C . ALA A 1 110 ? -19.254 9.543 19.440 1.00 91.00 110 ALA A C 1
ATOM 836 O O . ALA A 1 110 ? -19.179 9.942 20.601 1.00 91.00 110 ALA A O 1
ATOM 837 N N . SER A 1 111 ? -20.431 9.232 18.887 1.00 88.81 111 SER A N 1
ATOM 838 C CA . SER A 1 111 ? -21.716 9.407 19.585 1.00 88.81 111 SER A CA 1
ATOM 839 C C . SER A 1 111 ? -21.850 8.571 20.864 1.00 88.81 111 SER A C 1
ATOM 841 O O . SER A 1 111 ? -22.542 8.980 21.792 1.00 88.81 111 SER A O 1
ATOM 843 N N . GLN A 1 112 ? -21.178 7.417 20.935 1.00 86.56 112 GLN A N 1
ATOM 844 C CA . GLN A 1 112 ? -21.182 6.556 22.122 1.00 86.56 112 GLN A CA 1
ATOM 845 C C . GLN A 1 112 ? -20.126 6.963 23.151 1.00 86.56 112 GLN A C 1
ATOM 847 O O . GLN A 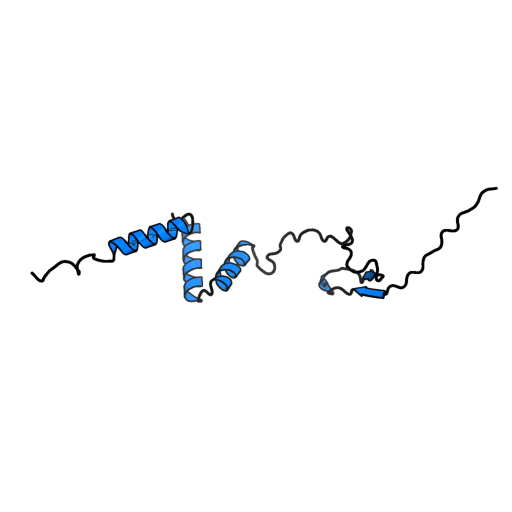1 112 ? -20.308 6.727 24.343 1.00 86.56 112 GLN A O 1
ATOM 852 N N . LEU A 1 113 ? -19.020 7.553 22.697 1.00 80.75 113 LEU A N 1
ATOM 853 C CA . LEU A 1 113 ? -17.878 7.905 23.540 1.00 80.75 113 LEU A CA 1
ATOM 854 C C . LEU A 1 113 ? -17.920 9.343 24.059 1.00 80.75 113 LEU A C 1
ATOM 856 O O . LEU A 1 113 ? -17.148 9.676 24.955 1.00 80.75 113 LEU A O 1
ATOM 860 N N . THR A 1 114 ? -18.819 10.183 23.543 1.00 70.19 114 THR A N 1
ATOM 861 C CA . THR A 1 114 ? -19.032 11.544 24.049 1.00 70.19 114 THR A CA 1
ATOM 862 C C . THR A 1 114 ? -20.294 11.557 24.916 1.00 70.19 114 THR A C 1
ATOM 864 O O . THR A 1 114 ? -21.397 11.497 24.370 1.00 70.19 114 THR A O 1
ATOM 867 N N . PRO A 1 115 ? -20.198 11.634 26.258 1.00 59.78 115 PRO A N 1
ATOM 868 C CA . PRO A 1 115 ? -21.378 11.806 27.091 1.00 59.78 115 PRO A CA 1
ATOM 869 C C . PRO A 1 115 ? -22.003 13.167 26.771 1.00 59.78 115 PRO A C 1
ATOM 871 O O . PRO A 1 115 ? -21.420 14.211 27.066 1.00 59.78 115 PRO A O 1
ATOM 874 N N . VAL A 1 116 ? -23.206 13.175 26.196 1.00 62.53 116 VAL A N 1
ATOM 875 C CA . VAL A 1 116 ? -24.063 14.371 26.102 1.00 62.53 116 VAL A CA 1
ATOM 876 C C . VAL A 1 116 ? -24.652 14.699 27.475 1.00 62.53 116 VAL A C 1
ATOM 878 O O . VAL A 1 116 ? -25.858 14.745 27.681 1.00 62.53 116 VAL A O 1
ATOM 881 N N . SER A 1 117 ? -23.796 14.886 28.468 1.00 62.03 117 SER A N 1
ATOM 882 C CA . SER A 1 117 ? -24.201 15.222 29.828 1.00 62.03 117 SER A CA 1
ATOM 883 C C . SER A 1 117 ? -23.278 16.295 30.368 1.00 62.03 117 SER A C 1
ATOM 885 O O . SER A 1 117 ? -22.479 16.028 31.252 1.00 62.03 117 SER A O 1
ATOM 887 N N . CYS A 1 118 ? -23.369 17.486 29.775 1.00 52.97 118 CYS A N 1
ATOM 888 C CA . CYS A 1 118 ? -23.003 18.774 30.367 1.00 52.97 118 CYS A CA 1
ATOM 889 C C . CYS A 1 118 ? -23.416 19.877 29.383 1.00 52.97 118 CYS A C 1
ATOM 891 O O . CYS A 1 118 ? -22.568 20.351 28.648 1.00 52.97 118 CYS A O 1
ATOM 893 N N . LEU A 1 119 ? -24.703 20.242 29.311 1.00 48.91 119 LEU A N 1
ATOM 894 C CA . LEU A 1 119 ? -25.121 21.597 28.879 1.00 48.91 119 LEU A CA 1
ATOM 895 C C . LEU A 1 119 ? -26.603 21.938 29.148 1.00 48.91 119 LEU A C 1
ATOM 897 O O . LEU A 1 119 ? -27.038 23.031 28.809 1.00 48.91 119 LEU A O 1
ATOM 901 N N . PHE A 1 120 ? -27.371 21.074 29.821 1.00 50.22 120 PHE A N 1
ATOM 902 C CA . PHE A 1 120 ? -28.696 21.442 30.331 1.00 50.22 120 PHE A CA 1
ATOM 903 C C . PHE A 1 120 ? -28.877 20.993 31.779 1.00 50.22 120 PHE A C 1
ATOM 905 O O . PHE A 1 120 ? -29.683 20.119 32.076 1.00 50.22 120 PHE A O 1
ATOM 912 N N . GLN A 1 121 ? -28.130 21.599 32.702 1.00 49.91 121 GLN A N 1
ATOM 913 C CA . GLN A 1 121 ? -28.648 21.733 34.058 1.00 49.91 121 GLN A CA 1
ATOM 914 C C . GLN A 1 121 ? -28.129 23.013 34.723 1.00 49.91 121 GLN A C 1
ATOM 916 O O . GLN A 1 121 ? -26.937 23.132 34.984 1.00 49.91 121 GLN A O 1
ATOM 921 N N . VAL A 1 122 ? -29.096 23.879 35.066 1.00 44.72 122 VAL A N 1
ATOM 922 C CA . VAL A 1 122 ? -29.043 25.035 35.988 1.00 44.72 122 VAL A CA 1
ATOM 923 C C . VAL A 1 122 ? -28.353 26.280 35.381 1.00 44.72 122 VAL A C 1
ATOM 925 O O . VAL A 1 122 ? -27.225 26.199 34.924 1.00 44.72 122 VAL A O 1
ATOM 928 N N . CYS A 1 123 ? -28.989 27.451 35.262 1.00 41.53 123 CYS A N 1
ATOM 929 C CA . CYS A 1 123 ? -29.804 28.134 36.272 1.00 41.53 123 CYS A CA 1
ATOM 930 C C . CYS A 1 123 ? -31.193 28.589 35.790 1.00 41.53 123 CYS A C 1
ATOM 932 O O . CYS A 1 123 ? -31.332 29.155 34.706 1.00 41.53 123 CYS A O 1
ATOM 934 N N . PHE A 1 124 ? -32.180 28.334 36.658 1.00 51.44 124 PHE A N 1
ATOM 935 C CA . PHE A 1 124 ? -33.412 29.116 36.798 1.00 51.44 124 PHE A CA 1
ATOM 936 C C . PHE A 1 124 ? -33.098 30.555 37.223 1.00 51.44 124 PHE A C 1
ATOM 938 O O . PHE A 1 124 ? -32.067 30.740 37.914 1.00 51.44 124 PHE A O 1
#